Protein AF-A0A9X3SCQ2-F1 (afdb_monomer_lite)

pLDDT: mean 86.33, std 7.52, range [48.31, 96.69]

Structure (mmCIF, N/CA/C/O backbone):
data_AF-A0A9X3SCQ2-F1
#
_entry.id   AF-A0A9X3SCQ2-F1
#
loop_
_atom_site.group_PDB
_atom_site.id
_atom_site.type_symbol
_atom_site.label_atom_id
_atom_site.label_alt_id
_atom_site.label_comp_id
_atom_site.label_asym_id
_atom_site.label_entity_id
_atom_site.label_seq_id
_atom_site.pdbx_PDB_ins_code
_atom_site.Cartn_x
_atom_site.Cartn_y
_atom_site.Cartn_z
_atom_site.occupancy
_atom_site.B_iso_or_equiv
_atom_site.auth_seq_id
_atom_site.auth_comp_id
_atom_site.auth_asym_id
_atom_site.auth_atom_id
_atom_site.pdbx_PDB_model_num
ATOM 1 N N . MET A 1 1 ? -9.076 -17.960 10.176 1.00 48.31 1 MET A N 1
ATOM 2 C CA . MET A 1 1 ? -7.877 -17.714 9.330 1.00 48.31 1 MET A CA 1
ATOM 3 C C . MET A 1 1 ? -7.807 -18.719 8.177 1.00 48.31 1 MET A C 1
ATOM 5 O O . MET A 1 1 ? -6.777 -18.824 7.524 1.00 48.31 1 MET A O 1
ATOM 9 N N . ASP A 1 2 ? -8.907 -19.420 7.893 1.00 51.34 2 ASP A N 1
ATOM 10 C CA . ASP A 1 2 ? -8.885 -20.664 7.120 1.00 51.34 2 ASP A CA 1
ATOM 11 C C . ASP A 1 2 ? -9.188 -20.465 5.622 1.00 51.34 2 ASP A C 1
ATOM 13 O O . ASP A 1 2 ? -8.912 -21.357 4.828 1.00 51.34 2 ASP A O 1
ATOM 17 N N . ASP A 1 3 ? -9.619 -19.261 5.218 1.00 67.44 3 ASP A N 1
ATOM 18 C CA . ASP A 1 3 ? -9.927 -18.889 3.823 1.00 67.44 3 ASP A CA 1
ATOM 19 C C . ASP A 1 3 ? -8.861 -17.983 3.175 1.00 67.44 3 ASP A C 1
ATOM 21 O O . ASP A 1 3 ? -9.151 -17.137 2.326 1.00 67.44 3 ASP A O 1
ATOM 25 N N . GLN A 1 4 ? -7.594 -18.107 3.579 1.00 71.75 4 GLN A N 1
ATOM 26 C CA . GLN A 1 4 ? -6.517 -17.385 2.898 1.00 71.75 4 GLN A CA 1
ATOM 27 C C . GLN A 1 4 ? -6.105 -18.122 1.625 1.00 71.75 4 GLN A C 1
ATOM 29 O O . GLN A 1 4 ? -5.727 -19.294 1.659 1.00 71.75 4 GLN A O 1
ATOM 34 N N . LEU A 1 5 ? -6.131 -17.411 0.492 1.00 80.75 5 LEU A N 1
ATOM 35 C CA . LEU A 1 5 ? -5.580 -17.919 -0.761 1.00 80.75 5 LEU A CA 1
ATOM 36 C C . LEU A 1 5 ? -4.139 -18.371 -0.510 1.00 80.75 5 LEU A C 1
ATOM 38 O O . LEU A 1 5 ? -3.315 -17.602 -0.007 1.00 80.75 5 LEU A O 1
ATOM 42 N N . ALA A 1 6 ? -3.837 -19.614 -0.874 1.00 88.81 6 ALA A N 1
ATOM 43 C CA . ALA A 1 6 ? -2.525 -20.177 -0.630 1.00 88.81 6 ALA A CA 1
ATOM 44 C C . ALA A 1 6 ? -1.427 -19.276 -1.220 1.00 88.81 6 ALA A C 1
ATOM 46 O O . ALA A 1 6 ? -1.490 -18.865 -2.384 1.00 88.81 6 ALA A O 1
ATOM 47 N N . TRP A 1 7 ? -0.412 -18.958 -0.414 1.00 87.50 7 TRP A N 1
ATOM 48 C CA . TRP A 1 7 ? 0.626 -17.983 -0.768 1.00 87.50 7 TRP A CA 1
ATOM 49 C C . TRP A 1 7 ? 1.370 -18.351 -2.061 1.00 87.50 7 TRP A C 1
ATOM 51 O O . TRP A 1 7 ? 1.755 -17.470 -2.829 1.00 87.50 7 TRP A O 1
ATOM 61 N N . TYR A 1 8 ? 1.520 -19.650 -2.336 1.00 90.19 8 TYR A N 1
ATOM 62 C CA . TYR A 1 8 ? 2.150 -20.171 -3.549 1.00 90.19 8 TYR A CA 1
ATOM 63 C C . TYR A 1 8 ? 1.267 -20.033 -4.800 1.00 90.19 8 TYR A C 1
ATOM 65 O O . TYR A 1 8 ? 1.751 -20.256 -5.902 1.00 90.19 8 TYR A O 1
ATOM 73 N N . VAL A 1 9 ? -0.005 -19.653 -4.656 1.00 91.31 9 VAL A N 1
ATOM 74 C CA . VAL A 1 9 ? -0.896 -19.268 -5.762 1.00 91.31 9 VAL A CA 1
ATOM 75 C C . VAL A 1 9 ? -0.948 -17.746 -5.872 1.00 91.31 9 VAL A C 1
ATOM 77 O O . VAL A 1 9 ? -0.672 -17.192 -6.934 1.00 91.31 9 VAL A O 1
ATOM 80 N N . GLY A 1 10 ? -1.235 -17.052 -4.765 1.00 88.56 10 GLY A N 1
ATOM 81 C CA . GLY A 1 10 ? -1.365 -15.592 -4.754 1.00 88.56 10 GLY A CA 1
ATOM 82 C C . GLY A 1 10 ? -0.076 -14.863 -5.138 1.00 88.56 10 GLY A C 1
ATOM 83 O O . GLY A 1 10 ? -0.106 -13.922 -5.930 1.00 88.56 10 GLY A O 1
ATOM 84 N N . GLY A 1 11 ? 1.067 -15.328 -4.626 1.00 89.94 11 GLY A N 1
ATOM 85 C CA . GLY A 1 11 ? 2.380 -14.748 -4.903 1.00 89.94 11 GLY A CA 1
ATOM 86 C C . GLY A 1 11 ? 2.737 -14.775 -6.392 1.00 89.94 11 GLY A C 1
ATOM 87 O O . GLY A 1 11 ? 2.958 -13.708 -6.969 1.00 89.94 11 GLY A O 1
ATOM 88 N N . PRO A 1 12 ? 2.753 -15.950 -7.051 1.00 92.44 12 PRO A N 1
ATOM 89 C CA . PRO A 1 12 ? 3.026 -16.035 -8.484 1.00 92.44 12 PRO A CA 1
ATOM 90 C C . PRO A 1 12 ? 2.034 -15.260 -9.352 1.00 92.44 12 PRO A C 1
ATOM 92 O O . PRO A 1 12 ? 2.462 -14.626 -10.313 1.00 92.44 12 PRO A O 1
ATOM 95 N N . VAL A 1 13 ? 0.741 -15.240 -9.007 1.00 91.62 13 VAL A N 1
ATOM 96 C CA . VAL A 1 13 ? -0.264 -14.451 -9.742 1.00 91.62 13 VAL A CA 1
ATOM 97 C C . VAL A 1 13 ? 0.051 -12.955 -9.668 1.00 91.62 13 VAL A C 1
ATOM 99 O O . VAL A 1 13 ? 0.109 -12.289 -10.700 1.00 91.62 13 VAL A O 1
ATOM 102 N N . LEU A 1 14 ? 0.337 -12.420 -8.476 1.00 88.44 14 LEU A N 1
ATOM 103 C CA . LEU A 1 14 ? 0.743 -11.018 -8.325 1.00 88.44 14 LEU A CA 1
ATOM 104 C C . LEU A 1 14 ? 2.074 -10.724 -9.032 1.00 88.44 14 LEU A C 1
ATOM 106 O O . LEU A 1 14 ? 2.221 -9.668 -9.650 1.00 88.44 14 LEU A O 1
ATOM 110 N N . GLY A 1 15 ? 3.025 -11.660 -8.990 1.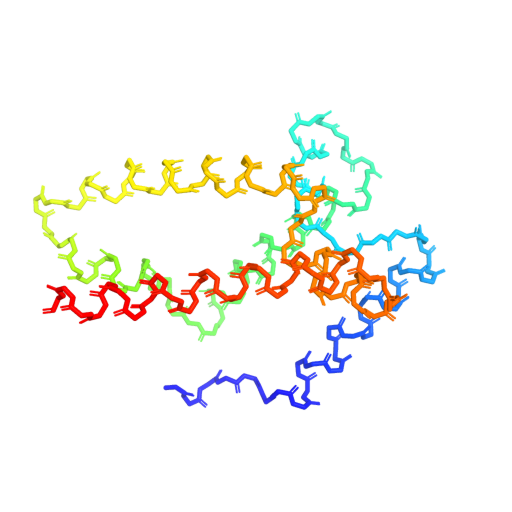00 89.38 15 GLY A N 1
ATOM 111 C CA . GLY A 1 15 ? 4.289 -11.566 -9.720 1.00 89.38 15 GLY A CA 1
ATOM 112 C C . GLY A 1 15 ? 4.081 -11.477 -11.234 1.00 89.38 15 GLY A C 1
ATOM 113 O O . GLY A 1 15 ? 4.655 -10.600 -11.881 1.00 89.38 15 GLY A O 1
ATOM 114 N N . LEU A 1 16 ? 3.201 -12.315 -11.790 1.00 90.88 16 LEU A N 1
ATOM 115 C CA . LEU A 1 16 ? 2.811 -12.265 -13.199 1.00 90.88 16 LEU A CA 1
ATOM 116 C C . LEU A 1 16 ? 2.154 -10.929 -13.554 1.00 90.88 16 LEU A C 1
ATOM 118 O O . LEU A 1 16 ? 2.491 -10.365 -14.589 1.00 90.88 16 LEU A O 1
ATOM 122 N N . CYS A 1 17 ? 1.300 -10.372 -12.691 1.00 87.56 17 CYS A N 1
ATOM 123 C CA . CYS A 1 17 ? 0.723 -9.041 -12.903 1.00 87.56 17 CYS A CA 1
ATOM 124 C C . CYS A 1 17 ? 1.798 -7.944 -12.975 1.00 87.56 17 CYS A C 1
ATOM 126 O O . CYS A 1 17 ? 1.744 -7.082 -13.852 1.00 87.56 17 CYS A O 1
ATOM 128 N N . VAL A 1 18 ? 2.801 -7.979 -12.089 1.00 88.38 18 VAL A N 1
ATOM 129 C CA . VAL A 1 18 ? 3.925 -7.023 -12.110 1.00 88.38 18 VAL A CA 1
ATOM 130 C C . VAL A 1 18 ? 4.732 -7.154 -13.400 1.00 88.38 18 VAL A C 1
ATOM 132 O O . VAL A 1 18 ? 5.042 -6.142 -14.031 1.00 88.38 18 VAL A O 1
ATOM 135 N N . VAL A 1 19 ? 5.047 -8.384 -13.818 1.00 88.75 19 VAL A N 1
ATOM 136 C CA . VAL A 1 19 ? 5.778 -8.640 -15.066 1.00 88.75 19 VAL A CA 1
ATOM 137 C C . VAL A 1 19 ? 4.958 -8.202 -16.277 1.00 88.75 19 VAL A C 1
ATOM 139 O O . VAL A 1 19 ? 5.498 -7.522 -17.143 1.00 88.75 19 VAL A O 1
ATOM 142 N N . ALA A 1 20 ? 3.664 -8.516 -16.324 1.00 87.75 20 ALA A N 1
ATOM 143 C CA . ALA A 1 20 ? 2.777 -8.155 -17.424 1.00 87.75 20 ALA A CA 1
ATOM 144 C C . ALA A 1 20 ? 2.658 -6.636 -17.588 1.00 87.75 20 ALA A C 1
ATOM 146 O O . ALA A 1 20 ? 2.828 -6.132 -18.694 1.00 87.75 20 ALA A O 1
ATOM 147 N N . LEU A 1 21 ? 2.447 -5.886 -16.499 1.00 85.50 21 LEU A N 1
ATOM 148 C CA . LEU A 1 21 ? 2.402 -4.420 -16.564 1.00 85.50 21 LEU A CA 1
ATOM 149 C C . LEU A 1 21 ? 3.738 -3.828 -17.011 1.00 85.50 21 LEU A C 1
ATOM 151 O O . LEU A 1 21 ? 3.771 -2.898 -17.818 1.00 85.50 21 LEU A O 1
ATOM 155 N N . ARG A 1 22 ? 4.848 -4.392 -16.532 1.00 85.88 22 ARG A N 1
ATOM 156 C CA . ARG A 1 22 ? 6.175 -3.921 -16.918 1.00 85.88 22 ARG A CA 1
ATOM 157 C C . ARG A 1 22 ? 6.518 -4.270 -18.366 1.00 85.88 22 ARG A C 1
ATOM 159 O O . ARG A 1 22 ? 7.205 -3.495 -19.017 1.00 85.88 22 ARG A O 1
ATOM 166 N N . TRP A 1 23 ? 6.042 -5.402 -18.873 1.00 88.00 23 TRP A N 1
ATOM 167 C CA . TRP A 1 23 ? 6.313 -5.860 -20.234 1.00 88.00 23 TRP A CA 1
ATOM 168 C C . TRP A 1 23 ? 5.414 -5.187 -21.276 1.00 88.00 23 TRP A C 1
ATOM 170 O O . TRP A 1 23 ? 5.906 -4.761 -22.315 1.00 88.00 23 TRP A O 1
ATOM 180 N N . LEU A 1 24 ? 4.117 -5.047 -20.991 1.00 86.94 24 LEU A N 1
ATOM 181 C CA . LEU A 1 24 ? 3.136 -4.501 -21.935 1.00 86.94 24 LEU A CA 1
ATOM 182 C C . LEU A 1 24 ? 3.101 -2.971 -21.936 1.00 86.94 24 LEU A C 1
ATOM 184 O O . LEU A 1 24 ? 2.893 -2.361 -22.980 1.00 86.94 24 LEU A O 1
ATOM 188 N N . LEU A 1 25 ? 3.264 -2.353 -20.765 1.00 82.12 25 LEU A N 1
ATOM 189 C CA . LEU A 1 25 ? 2.981 -0.927 -20.566 1.00 82.12 25 LEU A CA 1
ATOM 190 C C . LEU A 1 25 ? 4.213 -0.157 -20.076 1.00 82.12 25 LEU A C 1
ATOM 192 O O . LEU A 1 25 ? 4.168 1.062 -19.969 1.00 82.12 25 LEU A O 1
ATOM 196 N N . ASN A 1 26 ? 5.328 -0.851 -19.810 1.00 84.44 26 ASN A N 1
ATOM 197 C CA . ASN A 1 26 ? 6.572 -0.286 -19.274 1.00 84.44 26 ASN A CA 1
ATOM 198 C C . ASN A 1 26 ? 6.369 0.553 -17.997 1.00 84.44 26 ASN A C 1
ATOM 200 O O . ASN A 1 26 ? 7.126 1.477 -17.692 1.00 84.44 26 ASN A O 1
ATOM 204 N N . GLU A 1 27 ? 5.344 0.204 -17.224 1.00 83.75 27 GLU A N 1
ATOM 205 C CA . GLU A 1 27 ? 4.942 0.911 -16.017 1.00 83.75 27 GLU A CA 1
ATOM 206 C C . GLU A 1 27 ? 5.140 0.056 -14.763 1.00 83.75 27 GLU A C 1
ATOM 208 O O . GLU A 1 27 ? 5.282 -1.167 -14.809 1.00 83.75 27 GLU A O 1
ATOM 213 N N . ARG A 1 28 ? 5.188 0.723 -13.604 1.00 82.00 28 ARG A N 1
ATOM 214 C CA . ARG A 1 28 ? 5.315 0.075 -12.292 1.00 82.00 28 ARG A CA 1
ATOM 215 C C . ARG A 1 28 ? 3.946 -0.055 -11.637 1.00 82.00 28 ARG A C 1
ATOM 217 O O . ARG A 1 28 ? 3.156 0.888 -11.673 1.00 82.00 28 ARG A O 1
ATOM 224 N N . LEU A 1 29 ? 3.706 -1.180 -10.971 1.00 82.06 29 LEU A N 1
ATOM 225 C CA . LEU A 1 29 ? 2.491 -1.424 -10.195 1.00 82.06 29 LEU A CA 1
ATOM 226 C C . LEU A 1 29 ? 2.549 -0.574 -8.917 1.00 82.06 29 LEU A C 1
ATOM 228 O O . LEU A 1 29 ? 3.445 -0.766 -8.099 1.00 82.06 29 LEU A O 1
ATOM 232 N N . GLY A 1 30 ? 1.646 0.398 -8.756 1.00 84.00 30 GLY A N 1
ATOM 233 C CA . GLY A 1 30 ? 1.698 1.320 -7.619 1.00 84.00 30 GLY A CA 1
ATOM 234 C C . GLY A 1 30 ? 0.385 2.049 -7.350 1.00 84.00 30 GLY A C 1
ATOM 235 O O . GLY A 1 30 ? -0.100 2.808 -8.187 1.00 84.00 30 GLY A O 1
ATOM 236 N N . ALA A 1 31 ? -0.145 1.877 -6.138 1.00 84.06 31 ALA A N 1
ATOM 237 C CA . ALA A 1 31 ? -1.417 2.469 -5.717 1.00 84.06 31 ALA A CA 1
ATOM 238 C C . ALA A 1 31 ? -1.353 4.002 -5.587 1.00 84.06 31 ALA A C 1
ATOM 240 O O . ALA A 1 31 ? -2.297 4.694 -5.945 1.00 84.06 31 ALA A O 1
ATOM 241 N N . THR A 1 32 ? -0.231 4.571 -5.132 1.00 86.25 32 THR A N 1
ATOM 242 C CA . THR A 1 32 ? -0.093 6.036 -4.984 1.00 86.25 32 THR A CA 1
ATOM 243 C C . THR A 1 32 ? -0.234 6.771 -6.315 1.00 86.25 32 THR A C 1
ATOM 245 O O . THR A 1 32 ? -0.842 7.836 -6.360 1.00 86.25 32 THR A O 1
ATOM 248 N N . ARG A 1 33 ? 0.302 6.204 -7.406 1.00 82.69 33 ARG A N 1
ATOM 249 C CA . ARG A 1 33 ? 0.167 6.783 -8.750 1.00 82.69 33 ARG A CA 1
ATOM 250 C C . ARG A 1 33 ? -1.265 6.648 -9.267 1.00 82.69 33 ARG A C 1
ATOM 252 O O . ARG A 1 33 ? -1.773 7.595 -9.845 1.00 82.69 33 ARG A O 1
ATOM 259 N N . ALA A 1 34 ? -1.923 5.529 -8.967 1.00 86.56 34 ALA A N 1
ATOM 260 C CA . ALA A 1 34 ? -3.333 5.301 -9.276 1.00 86.56 34 ALA A CA 1
ATOM 261 C C . ALA A 1 34 ? -4.245 6.362 -8.644 1.00 86.56 34 ALA A C 1
ATOM 263 O O . ALA A 1 34 ? -5.049 6.986 -9.333 1.00 86.56 34 ALA A O 1
ATOM 264 N N . TRP A 1 35 ? -4.039 6.644 -7.356 1.00 85.06 35 TRP A N 1
ATOM 265 C CA . TRP A 1 35 ? -4.736 7.721 -6.653 1.00 85.06 35 TRP A CA 1
ATOM 266 C C . TRP A 1 35 ? -4.396 9.111 -7.201 1.00 85.06 35 TRP A C 1
ATOM 268 O O . TRP A 1 35 ? -5.297 9.919 -7.407 1.00 85.06 35 TRP A O 1
ATOM 278 N N . ALA A 1 36 ? -3.118 9.398 -7.465 1.00 86.31 36 ALA A N 1
ATOM 279 C CA . ALA A 1 36 ? -2.702 10.694 -7.999 1.00 86.31 36 ALA A CA 1
ATOM 280 C C . ALA A 1 36 ? -3.290 10.973 -9.392 1.00 86.31 36 ALA A C 1
ATOM 282 O O . ALA A 1 36 ? -3.768 12.078 -9.643 1.00 86.31 36 ALA A O 1
ATOM 283 N N . ASP A 1 37 ? -3.295 9.973 -10.276 1.00 86.31 37 ASP A N 1
ATOM 284 C CA . ASP A 1 37 ? -3.857 10.092 -11.620 1.00 86.31 37 ASP A CA 1
ATOM 285 C C . ASP A 1 37 ? -5.382 10.246 -11.581 1.00 86.31 37 ASP A C 1
ATOM 287 O O . ASP A 1 37 ? -5.924 11.051 -12.336 1.00 86.31 37 ASP A O 1
ATOM 291 N N . ALA A 1 38 ? -6.071 9.554 -10.667 1.00 86.56 38 ALA A N 1
ATOM 292 C CA . ALA A 1 38 ? -7.510 9.722 -10.466 1.00 86.56 38 ALA A CA 1
ATOM 293 C C . ALA A 1 38 ? -7.866 11.136 -9.971 1.00 86.56 38 ALA A C 1
ATOM 295 O O . ALA A 1 38 ? -8.759 11.772 -10.528 1.00 86.56 38 ALA A O 1
ATOM 296 N N . VAL A 1 39 ? -7.134 11.665 -8.982 1.00 86.62 39 VAL A N 1
ATOM 297 C CA . VAL A 1 39 ? -7.330 13.038 -8.473 1.00 86.62 39 VAL A CA 1
ATOM 298 C C . VAL A 1 39 ? -7.021 14.082 -9.548 1.00 86.62 39 VAL A C 1
ATOM 300 O O . VAL A 1 39 ? -7.712 15.091 -9.648 1.00 86.62 39 VAL A O 1
ATOM 303 N N . ALA A 1 40 ? -6.019 13.829 -10.391 1.00 88.31 40 ALA A N 1
ATOM 304 C CA . ALA A 1 40 ? -5.687 14.681 -11.529 1.00 88.31 40 ALA A CA 1
ATOM 305 C C . ALA A 1 40 ? -6.624 14.489 -12.743 1.00 88.31 40 ALA A C 1
ATOM 307 O O . ALA A 1 40 ? -6.345 15.042 -13.806 1.00 88.31 40 ALA A O 1
ATOM 308 N N . ALA A 1 41 ? -7.697 13.697 -12.612 1.00 85.19 41 ALA A N 1
ATOM 309 C CA . ALA A 1 41 ? -8.646 13.361 -13.676 1.00 85.19 41 ALA A CA 1
ATOM 310 C C . ALA A 1 41 ? -7.996 12.763 -14.945 1.00 85.19 41 ALA A C 1
ATOM 312 O O . ALA A 1 41 ? -8.503 12.898 -16.060 1.00 85.19 41 ALA A O 1
ATOM 313 N N . ARG A 1 42 ? -6.867 12.060 -14.793 1.00 84.06 42 ARG A N 1
ATOM 314 C CA . ARG A 1 42 ? -6.109 11.418 -15.881 1.00 84.06 42 ARG A CA 1
ATOM 315 C C . ARG A 1 42 ? -6.623 10.005 -16.153 1.00 84.06 42 ARG A C 1
ATOM 317 O O . ARG A 1 42 ? -5.862 9.042 -16.129 1.00 84.06 42 ARG A O 1
ATOM 324 N N . PHE A 1 43 ? -7.913 9.878 -16.457 1.00 75.88 43 PHE A N 1
ATOM 325 C CA . PHE A 1 43 ? -8.592 8.585 -16.652 1.00 75.88 43 PHE A CA 1
ATOM 326 C C . PHE A 1 43 ? -8.108 7.769 -17.867 1.00 75.88 43 PHE A C 1
ATOM 328 O O . PHE A 1 43 ? -8.482 6.611 -18.019 1.00 75.88 43 PHE A O 1
ATOM 335 N N . GLY A 1 44 ? -7.250 8.335 -18.722 1.00 77.00 44 GLY A N 1
ATOM 336 C CA . GLY A 1 44 ? -6.542 7.587 -19.769 1.00 77.00 44 GLY A CA 1
ATOM 337 C C . GLY A 1 44 ? -5.306 6.820 -19.275 1.00 77.00 44 GLY A C 1
ATOM 338 O O . GLY A 1 44 ? -4.727 6.061 -20.043 1.00 77.00 44 GLY A O 1
ATOM 339 N N . SER A 1 45 ? -4.880 7.025 -18.023 1.00 82.31 45 SER A N 1
ATOM 340 C CA . SER A 1 45 ? -3.723 6.344 -17.431 1.00 82.31 45 SER A CA 1
ATOM 341 C C . SER A 1 45 ? -4.076 4.920 -17.005 1.00 82.31 45 SER A C 1
ATOM 343 O O . SER A 1 45 ? -5.123 4.679 -16.400 1.00 82.31 45 SER A O 1
ATOM 345 N N . VAL A 1 46 ? -3.164 3.980 -17.239 1.00 82.50 46 VAL A N 1
ATOM 346 C CA . VAL A 1 46 ? -3.254 2.594 -16.752 1.00 82.50 46 VAL A CA 1
ATOM 347 C C . VAL A 1 46 ? -3.417 2.566 -15.234 1.00 82.50 46 VAL A C 1
ATOM 349 O O . VAL A 1 46 ? -4.178 1.757 -14.710 1.00 82.50 46 VAL A O 1
ATOM 352 N N . HIS A 1 47 ? -2.761 3.474 -14.504 1.00 82.44 47 HIS A N 1
ATOM 353 C CA . HIS A 1 47 ? -2.897 3.555 -13.051 1.00 82.44 47 HIS A CA 1
ATOM 354 C C . HIS A 1 47 ? -4.289 4.018 -12.617 1.00 82.44 47 HIS A C 1
ATOM 356 O O . HIS A 1 47 ? -4.787 3.538 -11.604 1.00 82.44 47 HIS A O 1
ATOM 362 N N . ALA A 1 48 ? -4.954 4.893 -13.372 1.00 82.19 48 ALA A N 1
ATOM 363 C CA . ALA A 1 48 ? -6.336 5.265 -13.068 1.00 82.19 48 ALA A CA 1
ATOM 364 C C . ALA A 1 48 ? -7.271 4.051 -13.224 1.00 82.19 48 ALA A C 1
ATOM 366 O O . ALA A 1 48 ? -8.098 3.787 -12.351 1.00 82.19 48 ALA A O 1
ATOM 367 N N . TRP A 1 49 ? -7.071 3.248 -14.273 1.00 84.75 49 TRP A N 1
ATOM 368 C CA . TRP A 1 49 ? -7.788 1.982 -14.458 1.00 84.75 49 TRP A CA 1
ATOM 369 C C . TRP A 1 49 ? -7.435 0.931 -13.405 1.00 84.75 49 TRP A C 1
ATOM 371 O O . TRP A 1 49 ? -8.313 0.187 -12.974 1.00 84.75 49 TRP A O 1
ATOM 381 N N . LEU A 1 50 ? -6.188 0.901 -12.925 1.00 86.19 50 LEU A N 1
ATOM 382 C CA . LEU A 1 50 ? -5.776 0.056 -11.804 1.00 86.19 50 LEU A CA 1
ATOM 383 C C . LEU A 1 50 ? -6.575 0.390 -10.538 1.00 86.19 50 LEU A C 1
ATOM 385 O O . LEU A 1 50 ? -6.977 -0.525 -9.825 1.00 86.19 50 LEU A O 1
ATOM 389 N N . LEU A 1 51 ? -6.838 1.675 -10.265 1.00 87.56 51 LEU A N 1
ATOM 390 C CA . LEU A 1 51 ? -7.673 2.076 -9.128 1.00 87.56 51 LEU A CA 1
ATOM 391 C C . LEU A 1 51 ? -9.105 1.556 -9.280 1.00 87.56 51 LEU A C 1
ATOM 393 O O . LEU A 1 51 ? -9.656 0.998 -8.334 1.00 87.56 51 LEU A O 1
ATOM 397 N N . VAL A 1 52 ? -9.686 1.699 -10.474 1.00 87.88 52 VAL A N 1
ATOM 398 C CA . VAL A 1 52 ? -11.033 1.193 -10.779 1.00 87.88 52 VAL A CA 1
ATOM 399 C C . VAL A 1 52 ? -11.090 -0.322 -10.598 1.00 87.88 52 VAL A C 1
ATOM 401 O O . VAL A 1 52 ? -11.984 -0.820 -9.921 1.00 87.88 52 VAL A O 1
ATOM 404 N N . GLY A 1 53 ? -10.111 -1.051 -11.138 1.00 88.06 53 GLY A N 1
ATOM 405 C CA . GLY A 1 53 ? -10.008 -2.500 -10.987 1.00 88.06 53 GLY A CA 1
ATOM 406 C C . GLY A 1 53 ? -9.824 -2.936 -9.533 1.00 88.06 53 GLY A C 1
ATOM 407 O O . GLY A 1 53 ? -10.424 -3.922 -9.120 1.00 88.06 53 GLY A O 1
ATOM 408 N N . LEU A 1 54 ? -9.056 -2.186 -8.735 1.00 88.00 54 LEU A N 1
ATOM 409 C CA . LEU A 1 54 ? -8.863 -2.458 -7.309 1.00 88.00 54 LEU A CA 1
ATOM 410 C C . LEU A 1 54 ? -10.163 -2.273 -6.516 1.00 88.00 54 LEU A C 1
ATOM 412 O O . LEU A 1 54 ? -10.513 -3.133 -5.711 1.00 88.00 54 LEU A O 1
ATOM 416 N N . ILE A 1 55 ? -10.887 -1.176 -6.762 1.00 89.44 55 ILE A N 1
ATOM 417 C CA . ILE A 1 55 ? -12.175 -0.902 -6.113 1.00 89.44 55 ILE A CA 1
ATOM 418 C C . ILE A 1 55 ? -13.200 -1.956 -6.534 1.00 89.44 55 ILE A C 1
ATOM 420 O O . ILE A 1 55 ? -13.828 -2.578 -5.683 1.00 89.44 55 ILE A O 1
ATOM 424 N N . PHE A 1 56 ? -13.341 -2.197 -7.838 1.00 90.88 56 PHE A N 1
ATOM 425 C CA . PHE A 1 56 ? -14.290 -3.169 -8.370 1.00 90.88 56 PHE A CA 1
ATOM 426 C C . PHE A 1 56 ? -13.985 -4.589 -7.882 1.00 90.88 56 PHE A C 1
ATOM 428 O O . PHE A 1 56 ? -14.881 -5.272 -7.398 1.00 90.88 56 PHE A O 1
ATOM 435 N N . GLY A 1 57 ? -12.721 -5.015 -7.944 1.00 88.25 57 GLY A N 1
ATOM 436 C CA . GLY A 1 57 ? -12.287 -6.321 -7.456 1.00 88.25 57 GLY A CA 1
ATOM 437 C C . GLY A 1 57 ? -12.538 -6.496 -5.959 1.00 88.25 57 GLY A C 1
ATOM 438 O O . GLY A 1 57 ? -13.036 -7.540 -5.553 1.00 88.25 57 GLY A O 1
ATOM 439 N N . GLY A 1 58 ? -12.270 -5.462 -5.152 1.00 86.62 58 GLY A N 1
ATOM 440 C CA . GLY A 1 58 ? -12.566 -5.465 -3.718 1.00 86.62 58 GLY A CA 1
ATOM 441 C C . GLY A 1 58 ? -14.062 -5.571 -3.419 1.00 86.62 58 GLY A C 1
ATOM 442 O O . GLY A 1 58 ? -14.457 -6.364 -2.570 1.00 86.62 58 GLY A O 1
ATOM 443 N N . VAL A 1 59 ? -14.902 -4.834 -4.154 1.00 87.56 59 VAL A N 1
ATOM 444 C CA . VAL A 1 59 ? -16.366 -4.906 -4.018 1.00 87.56 59 VAL A CA 1
ATOM 445 C C . VAL A 1 59 ? -16.889 -6.280 -4.426 1.00 87.56 59 VAL A C 1
ATOM 447 O O . VAL A 1 59 ? -17.646 -6.882 -3.677 1.00 87.56 59 VAL A O 1
ATOM 450 N N . VAL A 1 60 ? -16.472 -6.814 -5.578 1.00 89.38 60 VAL A N 1
ATOM 451 C CA . VAL A 1 60 ? -16.894 -8.149 -6.031 1.00 89.38 60 VAL A CA 1
ATOM 452 C C . VAL A 1 60 ? -16.460 -9.219 -5.032 1.00 89.38 60 VAL A C 1
ATOM 454 O O . VAL A 1 60 ? -17.268 -10.066 -4.662 1.00 89.38 60 VAL A O 1
ATOM 457 N N . PHE A 1 61 ? -15.220 -9.158 -4.541 1.00 85.31 61 PHE A N 1
ATOM 458 C CA . PHE A 1 61 ? -14.741 -10.083 -3.517 1.00 85.31 61 PHE A CA 1
ATOM 459 C C . PHE A 1 61 ? -15.565 -9.974 -2.225 1.00 85.31 61 PHE A C 1
ATOM 461 O O . PHE A 1 61 ? -16.007 -10.993 -1.703 1.00 85.31 61 PHE A O 1
ATOM 468 N N . GLY A 1 62 ? -15.849 -8.755 -1.758 1.00 84.00 62 GLY A N 1
ATOM 469 C CA . GLY A 1 62 ? -16.677 -8.504 -0.575 1.00 84.00 62 GLY A CA 1
ATOM 470 C C . GLY A 1 62 ? -18.170 -8.807 -0.745 1.00 84.00 62 GLY A C 1
ATOM 471 O O . GLY A 1 62 ? -18.894 -8.820 0.237 1.00 84.00 62 GLY A O 1
ATOM 472 N N . LEU A 1 63 ? -18.662 -9.043 -1.964 1.00 84.00 63 LEU A N 1
ATOM 473 C CA . LEU A 1 63 ? -20.033 -9.519 -2.198 1.00 84.00 63 LEU A CA 1
ATOM 474 C C . LEU A 1 63 ? -20.109 -11.046 -2.314 1.00 84.00 63 LEU A C 1
ATOM 476 O O . LEU A 1 63 ? -21.165 -11.622 -2.067 1.00 84.00 63 LEU A O 1
ATOM 480 N N . VAL A 1 64 ? -19.015 -11.696 -2.725 1.00 84.25 64 VAL A N 1
ATOM 481 C CA . VAL A 1 64 ? -18.977 -13.135 -3.029 1.00 84.25 64 VAL A CA 1
ATOM 482 C C . VAL A 1 64 ? -18.379 -13.961 -1.888 1.00 84.25 64 VAL A C 1
ATOM 484 O O . VAL A 1 64 ? -18.867 -15.057 -1.628 1.00 84.25 64 VAL A O 1
ATOM 487 N N . ALA A 1 65 ? -17.317 -13.477 -1.237 1.00 74.12 65 ALA A N 1
ATOM 488 C CA . ALA A 1 65 ? -16.451 -14.296 -0.384 1.00 74.12 65 ALA A CA 1
ATOM 489 C C . ALA A 1 65 ? -16.499 -13.959 1.117 1.00 74.12 65 ALA A C 1
ATOM 491 O O . ALA A 1 65 ? -16.024 -14.756 1.917 1.00 74.12 65 ALA A O 1
ATOM 492 N N . SER A 1 66 ? -17.049 -12.814 1.528 1.00 64.81 66 SER A N 1
ATOM 493 C CA . SER A 1 66 ? -17.114 -12.412 2.943 1.00 64.81 66 SER A CA 1
ATOM 494 C C . SER A 1 66 ? -18.268 -11.436 3.162 1.00 64.81 66 SER A C 1
ATOM 496 O O . SER A 1 66 ? -18.574 -10.688 2.237 1.00 64.81 66 SER A O 1
ATOM 498 N N . PRO A 1 67 ? -18.890 -11.359 4.352 1.00 67.06 67 PRO A N 1
ATOM 499 C CA . PRO A 1 67 ? -19.660 -10.179 4.719 1.00 67.06 67 PRO A CA 1
ATOM 500 C C . PRO A 1 67 ? -18.746 -8.949 4.667 1.00 67.06 67 PRO A C 1
ATOM 502 O O . PRO A 1 67 ? -17.5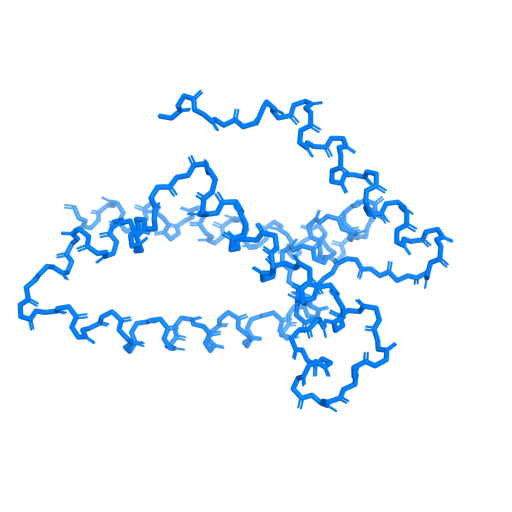31 -9.060 4.862 1.00 67.06 67 PRO A O 1
ATOM 505 N N . LEU A 1 68 ? -19.327 -7.774 4.415 1.00 66.94 68 LEU A N 1
ATOM 506 C CA . LEU A 1 68 ? -18.665 -6.484 4.618 1.00 66.94 68 LEU A CA 1
ATOM 507 C C . LEU A 1 68 ? -18.475 -6.257 6.128 1.00 66.94 68 LEU A C 1
ATOM 509 O O . LEU A 1 68 ? -19.108 -5.384 6.723 1.00 66.94 68 LEU A O 1
ATOM 513 N N . ASP A 1 69 ? -17.645 -7.092 6.748 1.00 66.19 69 ASP A N 1
ATOM 514 C CA . ASP A 1 69 ? -17.162 -6.894 8.102 1.00 66.19 69 ASP A CA 1
ATOM 515 C C . ASP A 1 69 ? -16.418 -5.557 8.108 1.00 66.19 69 ASP A C 1
ATOM 517 O O . ASP A 1 69 ? -15.761 -5.196 7.129 1.00 66.19 69 AS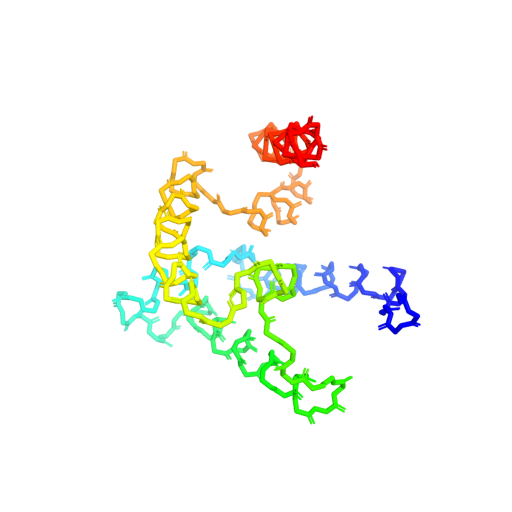P A O 1
ATOM 521 N N . GLY A 1 70 ? -16.615 -4.765 9.162 1.00 70.88 70 GLY A N 1
ATOM 522 C CA . GLY A 1 70 ? -16.116 -3.394 9.239 1.00 70.88 70 GLY A CA 1
ATOM 523 C C . GLY A 1 70 ? -14.584 -3.292 9.231 1.00 70.88 70 GLY A C 1
ATOM 524 O O . GLY A 1 70 ? -13.851 -4.060 8.620 1.00 70.88 70 GLY A O 1
ATOM 525 N N . TYR A 1 71 ? -14.037 -2.337 9.971 1.00 77.62 71 TYR A N 1
ATOM 526 C CA . TYR A 1 71 ? -12.584 -2.160 10.072 1.00 77.62 71 TYR A CA 1
ATOM 527 C C . TYR A 1 71 ? -11.919 -3.158 11.051 1.00 77.62 71 TYR A C 1
ATOM 529 O O . TYR A 1 71 ? -10.908 -2.833 11.678 1.00 77.62 71 TYR A O 1
ATOM 537 N N . GLY A 1 72 ? -12.491 -4.361 11.206 1.00 80.50 72 GLY A N 1
ATOM 538 C CA . GLY A 1 72 ? -12.053 -5.412 12.133 1.00 80.50 72 GLY A CA 1
ATOM 539 C C . GLY A 1 72 ? -11.935 -4.904 13.570 1.00 80.50 72 GLY A C 1
ATOM 540 O O . GLY A 1 72 ? -12.872 -4.298 14.094 1.00 80.50 72 GLY A O 1
ATOM 541 N N . TRP A 1 73 ? -10.734 -5.047 14.147 1.00 77.94 73 TRP A N 1
ATOM 542 C CA . TRP A 1 73 ? -10.368 -4.565 15.487 1.00 77.94 73 TRP A CA 1
ATOM 543 C C . TRP A 1 73 ? -10.793 -3.117 15.765 1.00 77.94 73 TRP A C 1
ATOM 545 O O . TRP A 1 73 ? -11.155 -2.792 16.894 1.00 77.94 73 TRP A O 1
ATOM 555 N N . LEU A 1 74 ? -10.762 -2.234 14.762 1.00 80.56 74 LEU A N 1
ATOM 556 C CA . LEU A 1 74 ? -11.116 -0.829 14.962 1.00 80.56 74 LEU A CA 1
ATOM 557 C C . LEU A 1 74 ? -12.621 -0.665 15.231 1.00 80.56 74 LEU A C 1
ATOM 559 O O . LEU A 1 74 ? -13.013 0.124 16.088 1.00 80.56 74 LEU A O 1
ATOM 563 N N . THR A 1 75 ? -13.458 -1.431 14.532 1.00 82.81 75 THR A N 1
ATOM 564 C CA . THR A 1 75 ? -14.904 -1.495 14.789 1.00 82.81 75 THR A CA 1
ATOM 565 C C . THR A 1 75 ? -15.237 -2.276 16.057 1.00 82.81 75 THR A C 1
ATOM 567 O O . THR A 1 75 ? -16.180 -1.894 16.740 1.00 82.81 75 THR A O 1
ATOM 570 N N . ASP A 1 76 ? -14.444 -3.289 16.416 1.00 82.94 76 ASP A N 1
ATOM 571 C CA . ASP A 1 76 ? -14.650 -4.065 17.647 1.00 82.94 76 ASP A CA 1
ATOM 572 C C . ASP A 1 76 ? -14.281 -3.251 18.903 1.00 82.94 76 ASP A C 1
ATOM 574 O O . ASP A 1 76 ? -14.976 -3.285 19.918 1.00 82.94 76 ASP A O 1
ATOM 578 N N . THR A 1 77 ? -13.208 -2.458 18.827 1.00 82.38 77 THR A N 1
ATOM 579 C CA . THR A 1 77 ? -12.699 -1.649 19.949 1.00 82.38 77 THR A CA 1
ATOM 580 C C . THR A 1 77 ? -13.539 -0.394 20.181 1.00 82.38 77 THR A C 1
ATOM 582 O O . THR A 1 77 ? -13.837 -0.043 21.322 1.00 82.38 77 THR A O 1
ATOM 585 N N . PHE A 1 78 ? -13.954 0.293 19.111 1.00 81.81 78 PHE A N 1
ATOM 586 C CA . PHE A 1 78 ? -14.732 1.533 19.192 1.00 81.81 78 PHE A CA 1
ATOM 587 C C . PHE A 1 78 ? -16.218 1.281 18.904 1.00 81.81 78 PHE A C 1
ATOM 589 O O . PHE A 1 78 ? -16.765 1.755 17.908 1.00 81.81 78 PHE A O 1
ATOM 596 N N . THR A 1 79 ? -16.883 0.552 19.804 1.00 82.69 79 THR A N 1
ATOM 597 C CA . THR A 1 79 ? -18.308 0.199 19.674 1.00 82.69 79 THR A CA 1
ATOM 598 C C . THR A 1 79 ? -19.235 1.257 20.307 1.00 82.69 79 THR A C 1
ATOM 600 O O . THR A 1 79 ? -18.890 1.917 21.290 1.00 82.69 79 THR A O 1
ATOM 603 N N . GLY A 1 80 ? -20.448 1.429 19.764 1.00 81.75 80 GLY A N 1
ATOM 604 C CA . GLY A 1 80 ? -21.502 2.267 20.351 1.00 81.75 80 GLY A CA 1
ATOM 605 C C . GLY A 1 80 ? -21.268 3.775 20.183 1.00 81.75 80 GLY A C 1
ATOM 606 O O . GLY A 1 80 ? -21.001 4.258 19.086 1.00 81.75 80 GLY A O 1
ATOM 607 N N . GLY A 1 81 ? -21.377 4.544 21.273 1.00 80.00 81 GLY A N 1
ATOM 608 C CA . GLY A 1 81 ? -21.290 6.014 21.254 1.00 80.00 81 GLY A CA 1
ATOM 609 C C . GLY A 1 81 ? -19.922 6.591 20.864 1.00 80.00 81 GLY A C 1
ATOM 610 O O . GLY A 1 81 ? -19.829 7.788 20.611 1.00 80.00 81 GLY A O 1
ATOM 611 N N . THR A 1 82 ? -18.875 5.765 20.784 1.00 82.88 82 THR A N 1
ATOM 612 C CA . THR A 1 82 ? -17.502 6.178 20.433 1.00 82.88 82 THR A CA 1
ATOM 613 C C . THR A 1 82 ? -17.140 5.848 18.978 1.00 82.88 82 THR A C 1
ATOM 615 O O . THR A 1 82 ? -16.071 6.223 18.506 1.00 82.88 82 THR A O 1
ATOM 618 N N . GLN A 1 83 ? -18.043 5.220 18.214 1.00 84.06 83 GLN A N 1
ATOM 619 C CA . GLN A 1 83 ? -17.789 4.818 16.823 1.00 84.06 83 GLN A CA 1
ATOM 620 C C . GLN A 1 83 ? -17.443 6.005 15.903 1.00 84.06 83 GLN A C 1
ATOM 622 O O . GLN A 1 83 ? -16.736 5.852 14.908 1.00 84.06 83 GLN A O 1
ATOM 627 N N . TRP A 1 84 ? -17.881 7.218 16.248 1.00 86.69 84 TRP A N 1
ATOM 628 C CA . TRP A 1 84 ? -17.540 8.430 15.499 1.00 86.69 84 TRP A CA 1
ATOM 629 C C . TRP A 1 84 ? -16.031 8.724 15.477 1.00 86.69 84 TRP A C 1
ATOM 631 O O . TRP A 1 84 ? -15.580 9.393 14.553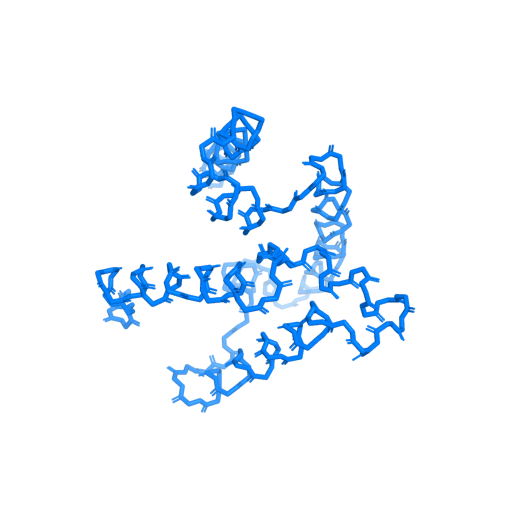 1.00 86.69 84 TRP A O 1
ATOM 641 N N . VAL A 1 85 ? -15.250 8.204 16.438 1.00 88.19 85 VAL A N 1
ATOM 642 C CA . VAL A 1 85 ? -13.783 8.362 16.512 1.00 88.19 85 VAL A CA 1
ATOM 643 C C . VAL A 1 85 ? -13.073 7.636 15.363 1.00 88.19 85 VAL A C 1
ATOM 645 O O . VAL A 1 85 ? -11.980 8.032 14.961 1.00 88.19 85 VAL A O 1
ATOM 648 N N . ILE A 1 86 ? -13.713 6.635 14.753 1.00 89.19 86 ILE A N 1
ATOM 649 C CA . ILE A 1 86 ? -13.161 5.898 13.608 1.00 89.19 86 ILE A CA 1
ATOM 650 C C . ILE A 1 86 ? -12.901 6.835 12.420 1.00 89.19 86 ILE A C 1
ATOM 652 O O . ILE A 1 86 ? -11.860 6.747 11.772 1.00 89.19 86 ILE A O 1
ATOM 656 N N . VAL A 1 87 ? -13.812 7.776 12.156 1.00 90.12 87 VAL A N 1
ATOM 657 C CA . VAL A 1 87 ? -13.711 8.706 11.020 1.00 90.12 87 VAL A CA 1
ATOM 658 C C . VAL A 1 87 ? -12.456 9.591 11.091 1.00 90.12 87 VAL A C 1
ATOM 660 O O . VAL A 1 87 ? -11.666 9.553 10.145 1.00 90.12 87 VAL A O 1
ATOM 663 N N . PRO A 1 88 ? -12.210 10.373 12.165 1.00 92.88 88 PRO A N 1
ATOM 664 C CA . PRO A 1 88 ? -11.008 11.191 12.254 1.00 92.88 88 PRO A CA 1
ATOM 665 C C . PRO A 1 88 ? -9.734 10.343 12.276 1.00 92.88 88 PRO A C 1
ATOM 667 O O . PRO A 1 88 ? -8.752 10.754 11.663 1.00 92.88 88 PRO A O 1
ATOM 670 N N . VAL A 1 89 ? -9.745 9.154 12.894 1.00 91.25 89 VAL A N 1
ATOM 671 C CA . VAL A 1 89 ? -8.595 8.236 12.858 1.00 91.25 89 VAL A CA 1
ATOM 672 C C . VAL A 1 89 ? -8.261 7.854 11.416 1.00 91.25 89 VAL A C 1
ATOM 674 O O . VAL A 1 89 ? -7.137 8.079 10.979 1.00 91.25 89 VAL A O 1
ATOM 677 N N . LEU A 1 90 ? -9.233 7.375 10.635 1.00 90.94 90 LEU A N 1
ATOM 678 C CA . LEU A 1 90 ? -9.008 6.984 9.239 1.00 90.94 90 LEU A CA 1
ATOM 679 C C . LEU A 1 90 ? -8.553 8.155 8.361 1.00 90.94 90 LEU A C 1
ATOM 681 O O . LEU A 1 90 ? -7.666 7.980 7.525 1.00 90.94 90 LEU A O 1
ATOM 685 N N . ILE A 1 91 ? -9.120 9.349 8.557 1.00 93.44 91 ILE A N 1
ATOM 686 C CA . ILE A 1 91 ? -8.725 10.552 7.810 1.00 93.44 91 ILE A CA 1
ATOM 687 C C . ILE A 1 91 ? -7.270 10.921 8.117 1.00 93.44 91 ILE A C 1
ATOM 689 O O . ILE A 1 91 ? -6.474 11.124 7.197 1.00 93.44 91 ILE A O 1
ATOM 693 N N . VAL A 1 92 ? -6.905 10.985 9.400 1.00 95.44 92 VAL A N 1
ATOM 694 C CA . VAL A 1 92 ? -5.551 11.351 9.833 1.00 95.44 92 VAL A CA 1
ATOM 695 C C . VAL A 1 92 ? -4.541 10.294 9.384 1.00 95.44 92 VAL A C 1
ATOM 697 O O . VAL A 1 92 ? -3.522 10.640 8.782 1.00 95.44 92 VAL A O 1
ATOM 700 N N . SER A 1 93 ? -4.840 9.008 9.583 1.00 91.81 93 SER A N 1
ATOM 701 C CA . SER A 1 93 ? -4.001 7.900 9.121 1.00 91.81 93 SER A CA 1
ATOM 702 C C . SER A 1 93 ? -3.835 7.904 7.600 1.00 91.81 93 SER A C 1
ATOM 704 O O . SER A 1 93 ? -2.716 7.769 7.110 1.00 91.81 93 SER A O 1
ATOM 706 N N . GLY A 1 94 ? -4.910 8.119 6.836 1.00 91.56 94 GLY A N 1
ATOM 707 C CA . GLY A 1 94 ? -4.862 8.202 5.375 1.00 91.56 94 GLY A CA 1
ATOM 708 C C . GLY A 1 94 ? -3.983 9.352 4.876 1.00 91.56 94 GLY A C 1
ATOM 709 O O . GLY A 1 94 ? -3.163 9.159 3.975 1.00 91.56 94 GLY A O 1
ATOM 710 N N . ALA A 1 95 ? -4.085 10.528 5.501 1.00 92.88 95 ALA A N 1
ATOM 711 C CA . ALA A 1 95 ? -3.235 11.675 5.188 1.00 92.88 95 ALA A CA 1
ATOM 712 C C . ALA A 1 95 ? -1.751 11.393 5.486 1.00 92.88 95 ALA A C 1
ATOM 714 O O . ALA A 1 95 ? -0.891 11.680 4.650 1.00 92.88 95 ALA A O 1
ATOM 715 N N . LEU A 1 96 ? -1.451 10.777 6.636 1.00 93.62 96 LEU A N 1
ATOM 716 C CA . LEU A 1 96 ? -0.097 10.359 7.018 1.00 93.62 96 LEU A CA 1
ATOM 717 C C . LEU A 1 96 ? 0.486 9.334 6.034 1.00 93.62 96 LEU A C 1
ATOM 719 O O . LEU A 1 96 ? 1.622 9.495 5.586 1.00 93.62 96 LEU A O 1
ATOM 723 N N . ILE A 1 97 ? -0.295 8.320 5.642 1.00 91.50 97 ILE A N 1
ATOM 724 C CA . ILE A 1 97 ? 0.112 7.312 4.650 1.00 91.50 97 ILE A CA 1
ATOM 725 C C . ILE A 1 97 ? 0.387 7.976 3.296 1.00 91.50 97 ILE A C 1
ATOM 727 O O . ILE A 1 97 ? 1.407 7.696 2.664 1.00 91.50 97 ILE A O 1
ATOM 731 N N . GLY A 1 98 ? -0.489 8.885 2.856 1.00 90.38 98 GLY A N 1
ATOM 732 C CA . GLY A 1 98 ? -0.314 9.632 1.611 1.00 90.38 98 GLY A CA 1
ATOM 733 C C . GLY A 1 98 ? 0.948 10.499 1.618 1.00 90.38 98 GLY A C 1
ATOM 734 O O . GLY A 1 98 ? 1.722 10.481 0.657 1.00 90.38 98 GLY A O 1
ATOM 735 N N . TYR A 1 99 ? 1.194 11.215 2.716 1.00 92.38 99 TYR A N 1
ATOM 736 C CA . TYR A 1 99 ? 2.406 12.008 2.909 1.00 92.38 99 TYR A CA 1
ATOM 737 C C . TYR A 1 99 ? 3.667 11.133 2.893 1.00 92.38 99 TYR A C 1
ATOM 739 O O . TYR A 1 99 ? 4.598 11.409 2.133 1.00 92.38 99 TYR A O 1
ATOM 747 N N . GLY A 1 100 ? 3.674 10.034 3.653 1.00 91.62 100 GLY A N 1
ATOM 748 C CA . GLY A 1 100 ? 4.790 9.089 3.699 1.00 91.62 100 GLY A CA 1
ATOM 749 C C . GLY A 1 100 ? 5.088 8.452 2.340 1.00 91.62 100 GLY A C 1
ATOM 750 O O . GLY A 1 100 ? 6.246 8.385 1.928 1.00 91.62 100 GLY A O 1
ATOM 751 N N . ALA A 1 101 ? 4.054 8.064 1.587 1.00 90.69 101 ALA A N 1
ATOM 752 C CA . ALA A 1 101 ? 4.218 7.512 0.244 1.00 90.69 101 ALA A CA 1
ATOM 753 C C . ALA A 1 101 ? 4.819 8.530 -0.742 1.00 90.69 101 ALA A C 1
ATOM 755 O O . ALA A 1 101 ? 5.612 8.153 -1.606 1.00 90.69 101 ALA A O 1
ATOM 756 N N . ARG A 1 102 ? 4.487 9.826 -0.616 1.00 90.44 102 ARG A N 1
ATOM 757 C CA . ARG A 1 102 ? 5.141 10.883 -1.409 1.00 90.44 102 ARG A CA 1
ATOM 758 C C . ARG A 1 102 ? 6.598 11.075 -1.002 1.00 90.44 102 ARG A C 1
ATOM 760 O O . ARG A 1 102 ? 7.443 11.164 -1.888 1.00 90.44 102 ARG A O 1
ATOM 767 N N . LEU A 1 103 ? 6.898 11.091 0.298 1.00 91.31 103 LEU A N 1
ATOM 768 C CA . LEU A 1 103 ? 8.267 11.227 0.805 1.00 91.31 103 LEU A CA 1
ATOM 769 C C . LEU A 1 103 ? 9.169 10.086 0.309 1.00 91.31 103 LEU A C 1
ATOM 771 O O . LEU A 1 103 ? 10.297 10.319 -0.113 1.00 91.31 103 LEU A O 1
ATOM 775 N N . ALA A 1 104 ? 8.645 8.862 0.279 1.00 88.81 104 ALA A N 1
ATOM 776 C CA . ALA A 1 104 ? 9.359 7.685 -0.207 1.00 88.81 104 ALA A CA 1
ATOM 777 C C . ALA A 1 104 ? 9.309 7.495 -1.737 1.00 88.81 104 ALA A C 1
ATOM 779 O O . ALA A 1 104 ? 9.749 6.460 -2.243 1.00 88.81 104 ALA A O 1
ATOM 780 N N . SER A 1 105 ? 8.752 8.461 -2.482 1.00 88.00 105 SER A N 1
ATOM 781 C CA . SER A 1 105 ? 8.563 8.392 -3.941 1.00 88.00 105 SER A CA 1
ATOM 782 C C . SER A 1 105 ? 7.829 7.125 -4.421 1.00 88.00 105 SER A C 1
ATOM 784 O O . SER A 1 105 ? 8.019 6.667 -5.549 1.00 88.00 105 SER A O 1
ATOM 786 N N . GLY A 1 106 ? 6.981 6.541 -3.569 1.00 86.69 106 GLY A N 1
ATOM 787 C CA . GLY A 1 106 ? 6.281 5.288 -3.826 1.00 86.69 106 GLY A CA 1
ATOM 788 C C . GLY A 1 106 ? 5.606 4.710 -2.580 1.00 86.69 106 GLY A C 1
ATOM 789 O O . GLY A 1 106 ? 5.973 5.007 -1.448 1.00 86.69 106 GLY A O 1
ATOM 790 N N . CYS A 1 107 ? 4.615 3.848 -2.797 1.00 90.31 107 CYS A N 1
ATOM 791 C CA . CYS A 1 107 ? 3.978 3.042 -1.749 1.00 90.31 107 CYS A CA 1
ATOM 792 C C . CYS A 1 107 ? 4.651 1.674 -1.590 1.00 90.31 107 CYS A C 1
ATOM 794 O O . CYS A 1 107 ? 5.553 1.305 -2.346 1.00 90.31 107 CYS A O 1
ATOM 796 N N . THR A 1 108 ? 4.143 0.890 -0.641 1.00 88.06 108 THR A N 1
ATOM 797 C CA . THR A 1 108 ? 4.516 -0.510 -0.407 1.00 88.06 108 THR A CA 1
ATOM 798 C C . THR A 1 108 ? 4.355 -1.392 -1.645 1.00 88.06 108 THR A C 1
ATOM 800 O O . THR A 1 108 ? 5.235 -2.197 -1.904 1.00 88.06 108 THR A O 1
ATOM 803 N N . SER A 1 109 ? 3.320 -1.227 -2.477 1.00 87.38 109 SER A N 1
ATOM 804 C CA . SER A 1 109 ? 3.205 -2.000 -3.730 1.00 87.38 109 SER A CA 1
ATOM 805 C C . SER A 1 109 ? 4.239 -1.580 -4.784 1.00 87.38 109 SER A C 1
ATOM 807 O O . SER A 1 109 ? 4.828 -2.429 -5.451 1.00 87.38 109 SER A O 1
ATOM 809 N N . GLY A 1 110 ? 4.536 -0.281 -4.882 1.00 88.06 110 GLY A N 1
ATOM 810 C CA . GLY A 1 110 ? 5.526 0.257 -5.821 1.00 88.06 110 GLY A CA 1
ATOM 811 C C . GLY A 1 110 ? 6.964 -0.126 -5.479 1.00 88.06 110 GLY A C 1
ATOM 812 O O . GLY A 1 110 ? 7.666 -0.692 -6.316 1.00 88.06 110 GLY A O 1
ATOM 813 N N . ASN A 1 111 ? 7.402 0.170 -4.255 1.00 91.00 111 ASN A N 1
ATOM 814 C CA . ASN A 1 111 ? 8.748 -0.166 -3.787 1.00 91.00 111 ASN A CA 1
ATOM 815 C C . ASN A 1 111 ? 8.869 -1.656 -3.440 1.00 91.00 111 ASN A C 1
ATOM 817 O O . ASN A 1 111 ? 9.835 -2.296 -3.846 1.00 91.00 111 ASN A O 1
ATOM 821 N N . GLY A 1 112 ? 7.865 -2.221 -2.771 1.00 88.44 112 GLY A N 1
ATOM 822 C CA . GLY A 1 112 ? 7.890 -3.592 -2.267 1.00 88.44 112 GLY A CA 1
ATOM 823 C C . GLY A 1 112 ? 7.770 -4.663 -3.347 1.00 88.44 112 GLY A C 1
ATOM 824 O O . GLY A 1 112 ? 8.539 -5.617 -3.317 1.00 88.44 112 GLY A O 1
ATOM 825 N N . LEU A 1 113 ? 6.852 -4.511 -4.312 1.00 89.06 113 LEU A N 1
ATOM 826 C CA . LEU A 1 113 ? 6.700 -5.482 -5.405 1.00 89.06 113 LEU A CA 1
ATOM 827 C C . LEU A 1 113 ? 7.593 -5.106 -6.589 1.00 89.06 113 LEU A C 1
ATOM 829 O O . LEU A 1 113 ? 8.570 -5.789 -6.882 1.00 89.06 113 LEU A O 1
ATOM 833 N N . SER A 1 114 ? 7.285 -3.991 -7.260 1.00 88.69 114 SER A N 1
ATOM 834 C CA . SER A 1 114 ? 7.953 -3.631 -8.521 1.00 88.69 114 SER A CA 1
ATOM 835 C C . SER A 1 114 ? 9.418 -3.216 -8.317 1.00 88.69 114 SER A C 1
ATOM 837 O O . SER A 1 114 ? 10.277 -3.548 -9.132 1.00 88.69 114 SER A O 1
ATOM 839 N N . GLY A 1 115 ? 9.709 -2.471 -7.247 1.00 87.19 115 GLY A N 1
ATOM 840 C CA . GLY A 1 115 ? 11.040 -1.938 -6.944 1.00 87.19 115 GLY A CA 1
ATOM 841 C C . GLY A 1 115 ? 12.038 -3.005 -6.495 1.00 87.19 115 GLY A C 1
ATOM 842 O O . GLY A 1 115 ? 13.149 -3.065 -7.025 1.00 87.19 115 GLY A O 1
ATOM 843 N N . ASN A 1 116 ? 11.627 -3.886 -5.580 1.00 89.44 116 ASN A N 1
ATOM 844 C CA . ASN A 1 116 ? 12.457 -5.005 -5.128 1.00 89.44 116 ASN A CA 1
ATOM 845 C C . ASN A 1 116 ? 12.645 -6.063 -6.219 1.00 89.44 116 ASN A C 1
ATOM 847 O O . ASN A 1 116 ? 13.748 -6.583 -6.359 1.00 89.44 116 ASN A O 1
ATOM 851 N N . ALA A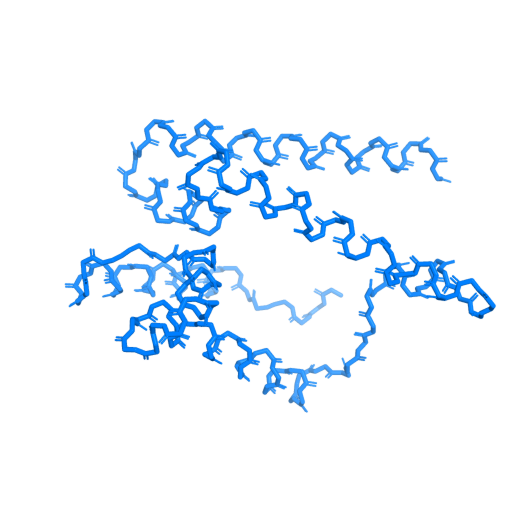 1 117 ? 11.628 -6.325 -7.052 1.00 86.94 117 ALA A N 1
ATOM 852 C CA . ALA A 1 117 ? 11.779 -7.206 -8.215 1.00 86.94 117 ALA A CA 1
ATOM 853 C C . ALA A 1 117 ? 12.811 -6.674 -9.228 1.00 86.94 117 ALA A C 1
ATOM 855 O O . ALA A 1 117 ? 13.436 -7.448 -9.948 1.00 86.94 117 ALA A O 1
ATOM 856 N N . ALA A 1 118 ? 13.014 -5.354 -9.278 1.00 87.19 118 ALA A N 1
ATOM 857 C CA . ALA A 1 118 ? 14.055 -4.717 -10.080 1.00 87.19 118 ALA A CA 1
ATOM 858 C C . ALA A 1 118 ? 15.409 -4.590 -9.351 1.00 87.19 118 ALA A C 1
ATOM 860 O O . ALA A 1 118 ? 16.305 -3.939 -9.885 1.00 87.19 118 ALA A O 1
ATOM 861 N N . LEU A 1 119 ? 15.555 -5.170 -8.149 1.00 88.19 119 LEU A N 1
ATOM 862 C CA . LEU A 1 119 ? 16.757 -5.106 -7.305 1.00 88.19 119 LEU A CA 1
ATOM 863 C C . LEU A 1 119 ? 17.259 -3.672 -7.053 1.00 88.19 119 LEU A C 1
ATOM 865 O O . LEU A 1 119 ? 18.459 -3.418 -6.959 1.00 88.19 119 LEU A O 1
ATOM 869 N N . SER A 1 120 ? 16.341 -2.708 -6.930 1.00 91.94 120 SER A N 1
ATOM 870 C CA . SER A 1 120 ? 16.729 -1.331 -6.629 1.00 91.94 120 SER A CA 1
ATOM 871 C C . SER A 1 120 ? 17.136 -1.190 -5.154 1.00 91.94 120 SER A C 1
ATOM 873 O O . SER A 1 120 ? 16.313 -1.464 -4.275 1.00 91.94 120 SER A O 1
ATOM 875 N N . PRO A 1 121 ? 18.349 -0.690 -4.845 1.00 91.56 121 PRO A N 1
ATOM 876 C CA . PRO A 1 121 ? 18.797 -0.520 -3.461 1.00 91.56 121 PRO A CA 1
ATOM 877 C C . PRO A 1 121 ? 17.921 0.475 -2.688 1.00 91.56 121 PRO A C 1
ATOM 879 O O . PRO A 1 121 ? 17.625 0.258 -1.516 1.00 91.56 121 PRO A O 1
ATOM 882 N N . ALA A 1 122 ? 17.431 1.525 -3.355 1.00 92.12 122 ALA A N 1
ATOM 883 C CA . ALA A 1 122 ? 16.519 2.489 -2.746 1.00 92.12 122 ALA A CA 1
ATOM 884 C C . ALA A 1 122 ? 15.183 1.842 -2.339 1.00 92.12 122 ALA A C 1
ATOM 886 O O . ALA A 1 122 ? 14.669 2.118 -1.256 1.00 92.12 122 ALA A O 1
ATOM 887 N N . SER A 1 123 ? 14.637 0.950 -3.173 1.00 92.12 123 SER A N 1
ATOM 888 C CA . SER A 1 123 ? 13.385 0.250 -2.869 1.00 92.12 123 SER A CA 1
ATOM 889 C C . SER A 1 123 ? 13.542 -0.779 -1.751 1.00 92.12 123 SER A C 1
ATOM 891 O O . SER A 1 123 ? 12.629 -0.901 -0.934 1.00 92.12 123 SER A O 1
ATOM 893 N N . LEU A 1 124 ? 14.696 -1.448 -1.656 1.00 92.88 124 LEU A N 1
ATOM 894 C CA . LEU A 1 124 ? 14.996 -2.365 -0.553 1.00 92.88 124 LEU A CA 1
ATOM 895 C C . LEU A 1 124 ? 15.041 -1.624 0.785 1.00 92.88 124 LEU A C 1
ATOM 897 O O . LEU A 1 124 ? 14.384 -2.044 1.736 1.00 92.88 124 LEU A O 1
ATOM 901 N N . VAL A 1 125 ? 15.743 -0.487 0.839 1.00 95.00 125 VAL A N 1
ATOM 902 C CA . VAL A 1 125 ? 15.803 0.354 2.045 1.00 95.00 125 VAL A CA 1
ATOM 903 C C . VAL A 1 125 ? 14.417 0.894 2.396 1.00 95.00 125 VAL A C 1
ATOM 905 O O . VAL A 1 125 ? 13.994 0.772 3.540 1.00 95.00 125 VAL A O 1
ATOM 908 N N . ALA A 1 126 ? 13.669 1.426 1.423 1.00 92.75 126 ALA A N 1
ATOM 909 C CA . ALA A 1 126 ? 12.316 1.929 1.665 1.00 92.75 126 ALA A CA 1
ATOM 910 C C . ALA A 1 126 ? 11.385 0.832 2.209 1.00 92.75 126 ALA A C 1
ATOM 912 O O . ALA A 1 126 ? 10.687 1.046 3.198 1.00 92.75 126 ALA A O 1
ATOM 913 N N . THR A 1 127 ? 11.415 -0.357 1.600 1.00 93.38 127 THR A N 1
ATOM 914 C CA . THR A 1 127 ? 10.609 -1.506 2.032 1.00 93.38 127 THR A CA 1
ATOM 915 C C . THR A 1 127 ? 10.999 -1.956 3.439 1.00 93.38 127 THR A C 1
ATOM 917 O O . THR A 1 127 ? 10.119 -2.147 4.276 1.00 93.38 127 THR A O 1
ATOM 920 N N . GLY A 1 128 ? 12.301 -2.067 3.722 1.00 94.50 128 GLY A N 1
ATOM 921 C CA . GLY A 1 128 ? 12.811 -2.412 5.048 1.00 94.50 128 GLY A CA 1
ATOM 922 C C . GLY A 1 128 ? 12.354 -1.423 6.119 1.00 94.50 128 GLY A C 1
ATOM 923 O O . GLY A 1 128 ? 11.885 -1.844 7.172 1.00 94.50 128 GLY A O 1
ATOM 924 N N . THR A 1 129 ? 12.391 -0.121 5.826 1.00 94.12 129 THR A N 1
ATOM 925 C CA . THR A 1 129 ? 11.898 0.912 6.744 1.00 94.12 129 THR A CA 1
ATOM 926 C C . THR A 1 129 ? 10.395 0.788 6.981 1.00 94.12 129 THR A C 1
ATOM 928 O O . THR A 1 129 ? 9.980 0.836 8.131 1.00 94.12 129 THR A O 1
ATOM 931 N N . PHE A 1 130 ? 9.574 0.593 5.941 1.00 92.56 130 PHE A N 1
ATOM 932 C CA . PHE A 1 130 ? 8.118 0.466 6.103 1.00 92.56 130 PHE A CA 1
ATOM 933 C C . PHE A 1 130 ? 7.720 -0.726 6.971 1.00 92.56 130 PHE A C 1
ATOM 935 O O . PHE A 1 130 ? 6.911 -0.583 7.882 1.00 92.56 130 PHE A O 1
ATOM 942 N N . PHE A 1 131 ? 8.272 -1.906 6.682 1.00 93.94 131 PHE A N 1
ATOM 943 C CA . PHE A 1 131 ? 7.956 -3.101 7.458 1.00 93.94 131 PHE A CA 1
ATOM 944 C C . PHE A 1 131 ? 8.575 -3.033 8.853 1.00 93.94 131 PHE A C 1
ATOM 946 O O . PHE A 1 131 ? 7.912 -3.389 9.819 1.00 93.94 131 PHE A O 1
ATOM 953 N N . GLY A 1 132 ? 9.799 -2.514 8.981 1.00 96.25 132 GLY A N 1
ATOM 954 C CA . GLY A 1 132 ? 10.452 -2.327 10.274 1.00 96.25 132 GLY A CA 1
ATOM 955 C C . GLY A 1 132 ? 9.660 -1.407 11.203 1.00 96.25 132 GLY A C 1
ATOM 956 O O . GLY A 1 132 ? 9.421 -1.764 12.354 1.00 96.25 132 GLY A O 1
ATOM 957 N N . THR A 1 133 ? 9.189 -0.258 10.705 1.00 94.50 133 THR A N 1
ATOM 958 C CA . THR A 1 133 ? 8.350 0.647 11.502 1.00 94.50 133 THR A CA 1
ATOM 959 C C . THR A 1 133 ? 6.984 0.042 11.797 1.00 94.50 133 THR A C 1
ATOM 961 O O . THR A 1 133 ? 6.535 0.135 12.934 1.00 94.50 133 THR A O 1
ATOM 964 N N . ALA A 1 134 ? 6.339 -0.622 10.832 1.00 92.62 134 ALA A N 1
ATOM 965 C CA . ALA A 1 134 ? 5.047 -1.272 11.049 1.00 92.62 134 ALA A CA 1
ATOM 966 C C . ALA A 1 134 ? 5.120 -2.358 12.133 1.00 92.62 134 ALA A C 1
ATOM 968 O O . ALA A 1 134 ? 4.266 -2.395 13.017 1.00 92.62 134 ALA A O 1
ATOM 969 N N . ILE A 1 135 ? 6.156 -3.200 12.106 1.00 95.62 135 ILE A N 1
ATOM 970 C CA . ILE A 1 135 ? 6.393 -4.235 13.121 1.00 95.62 135 ILE A CA 1
ATOM 971 C C . ILE A 1 135 ? 6.636 -3.590 14.489 1.00 95.62 135 ILE A C 1
ATOM 973 O O . ILE A 1 135 ? 5.973 -3.952 15.458 1.00 95.62 135 ILE A O 1
ATOM 977 N N . ALA A 1 136 ? 7.535 -2.602 14.571 1.00 96.69 136 ALA A N 1
ATOM 978 C CA . ALA A 1 136 ? 7.847 -1.925 15.829 1.00 96.69 136 ALA A CA 1
ATOM 979 C C . ALA A 1 136 ? 6.615 -1.241 16.445 1.00 96.69 136 ALA A C 1
ATOM 981 O O . ALA A 1 136 ? 6.368 -1.375 17.640 1.00 96.69 136 ALA A O 1
ATOM 982 N N . VAL A 1 137 ? 5.821 -0.540 15.630 1.00 93.88 137 VAL A N 1
ATOM 983 C CA . VAL A 1 137 ? 4.586 0.123 16.073 1.00 93.88 137 VAL A CA 1
ATOM 984 C C . VAL A 1 137 ? 3.533 -0.901 16.494 1.00 93.88 137 VAL A C 1
ATOM 986 O O . VAL A 1 137 ? 2.870 -0.683 17.500 1.00 93.88 137 VAL A O 1
ATOM 989 N N . SER A 1 138 ? 3.403 -2.026 15.782 1.00 91.38 138 SER A N 1
ATOM 990 C CA . SER A 1 138 ? 2.451 -3.088 16.146 1.00 91.38 138 SER A CA 1
ATOM 991 C C . SER A 1 138 ? 2.764 -3.662 17.528 1.00 91.38 138 SER A C 1
ATOM 993 O O . SER A 1 138 ? 1.883 -3.700 18.380 1.00 91.38 138 SER A O 1
ATOM 995 N N . PHE A 1 139 ? 4.032 -4.001 17.790 1.00 95.00 139 PHE A N 1
ATOM 996 C CA . PHE A 1 139 ? 4.460 -4.463 19.114 1.00 95.00 139 PHE A CA 1
ATOM 997 C C . PHE A 1 139 ? 4.315 -3.388 20.193 1.00 95.00 139 PHE A C 1
ATOM 999 O O . PHE A 1 139 ? 3.971 -3.701 21.326 1.00 95.00 139 PHE A O 1
ATOM 1006 N N . ALA A 1 140 ? 4.563 -2.118 19.863 1.00 94.81 140 ALA A N 1
ATOM 1007 C CA . ALA A 1 140 ? 4.361 -1.026 20.809 1.00 94.81 140 ALA A CA 1
ATOM 1008 C C . ALA A 1 140 ? 2.882 -0.855 21.189 1.00 94.81 140 ALA A C 1
ATOM 1010 O O . ALA A 1 140 ? 2.590 -0.585 22.347 1.00 94.81 140 ALA A O 1
ATOM 1011 N N . ILE A 1 141 ? 1.957 -1.023 20.238 1.00 89.62 141 ILE A N 1
ATOM 1012 C CA . ILE A 1 141 ? 0.514 -0.983 20.505 1.00 89.62 141 ILE A CA 1
ATOM 1013 C C . ILE A 1 141 ? 0.105 -2.173 21.378 1.00 89.62 141 ILE A C 1
ATOM 1015 O O . ILE A 1 141 ? -0.574 -1.975 22.379 1.00 89.62 141 ILE A O 1
ATOM 1019 N N . GLU A 1 142 ? 0.558 -3.381 21.039 1.00 87.62 142 GLU A N 1
ATOM 1020 C CA . GLU A 1 142 ? 0.284 -4.594 21.821 1.00 87.62 142 GLU A CA 1
ATOM 1021 C C . GLU A 1 142 ? 0.861 -4.520 23.242 1.00 87.62 142 GLU A C 1
ATOM 1023 O O . GLU A 1 142 ? 0.278 -5.051 24.171 1.00 87.62 142 GLU A O 1
ATOM 1028 N N . ALA A 1 143 ? 1.977 -3.819 23.450 1.00 91.31 143 ALA A N 1
ATOM 1029 C CA . ALA A 1 143 ? 2.537 -3.620 24.786 1.00 91.31 143 ALA A CA 1
ATOM 1030 C C . ALA A 1 143 ? 1.737 -2.632 25.660 1.00 91.31 143 ALA A C 1
ATOM 1032 O O . ALA A 1 143 ? 1.965 -2.567 26.869 1.00 91.31 143 ALA A O 1
ATOM 1033 N N . VAL A 1 144 ? 0.867 -1.814 25.059 1.00 87.38 144 VAL A N 1
ATOM 1034 C CA . VAL A 1 144 ? 0.093 -0.768 25.751 1.00 87.38 144 VAL A CA 1
ATOM 1035 C 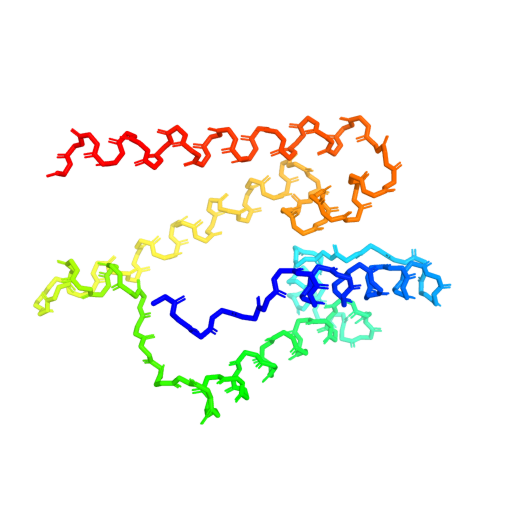C . VAL A 1 144 ? -1.337 -1.215 26.063 1.00 87.38 144 VAL A C 1
ATOM 1037 O O . VAL A 1 144 ? -1.923 -0.703 27.019 1.00 87.38 144 VAL A O 1
ATOM 1040 N N . ILE A 1 145 ? -1.896 -2.123 25.260 1.00 78.75 145 ILE A N 1
ATOM 1041 C CA . ILE A 1 145 ? -3.266 -2.648 25.381 1.00 78.75 145 ILE A CA 1
ATOM 1042 C C . ILE A 1 145 ? -3.237 -3.978 26.131 1.00 78.75 145 ILE A C 1
ATOM 1044 O O . ILE A 1 145 ? -4.065 -4.135 27.055 1.00 78.75 145 ILE A O 1
#

Organism: NCBI:txid1404360

Sequence (145 aa):
MDDQLAWYVGGPVLGLCVVALRWLLNERLGATRAWADAVAARFGSVHAWLLVGLIFGGVVFGLVASPLDGYGWLTDTFTGGTQWVIVPVLIVSGALIGYGARLASGCTSGNGLSGNAALSPASLVATGTFFGTAIAVSFAIEAVI

InterPro domains:
  IPR007272 Sulphur transport TsuA/YedE [PTHR30574] (5-143)

Secondary structure (DSSP, 8-state):
-TTPPPHHHHHHHHHHHHHHHHHHS-----HHHHHHHHHTT-TTSHHHHHHHHHHHHHHHHHHHTS----STHHHHHS-GGGGGGHHHHHHHHHHHHHHHHHHTTS-HIIIIIIIHHTT-HHHHHHHHHHHHHHHHHHHHHHTT-

Radius of gyration: 17.31 Å; chains: 1; bounding box: 40×35×48 Å

Foldseek 3Di:
DPPDDPCVVVVVVVLVVQVCCCVPVVDGDAQLVLVVCVVVVVCVDPSVVVVVCVVVVVVVCCVPPHPCDDPVPLPVVQDDPRNVVVVVVCVVVVVVQSVLQVVLVGHCRRLVRNVVVVVPPSSVVSNCVVVVVVVVVVVVVVVVD